Protein AF-A0A424YLJ4-F1 (afdb_monomer_lite)

Sequence (166 aa):
MQMMIGDQFVESVTGKRVEIMYPATCGEVPSGGKADVDIAVQAAQAALPGRASIPSTFFTCGIETGRQVAAALTMKQLTPEPGGNDSMIICSDVDLVAVAIAACALRMYNCGRICTAPKQMIVLPDIHDAFVSRFTEKRLKKESVCLIQHAYKAEGKTGITEYMNE

Foldseek 3Di:
DFDAALNDGHAAPVNDWDWFDFLVDTDIYHDHDPVNVVRNVVSVCVVDDPPVPDQADEEEDAPVVLVVVVVVNPPHHYDYDHAAQAAAEAEPPDDLLVVLLVLLLQCCVVHNPDSHRHNHYHYDPVCVVVNVVNNPDPVSSVVSVVCVCVVCVVVVHRDPVVVVVD

Secondary structure (DSSP, 8-state):
--EEETTEEE--TT--EEEEEETTEEEEEE---HHHHHHHHHHHHHH-TTGGG-SEEEEEE-HHHHHHHHHHTTTSEEEEEE----EEEE-TTS-HHHHHHHHHHHHHGGGG--TTS--EEEE-TTTHHHHHHHHH-TTHHHHHHHHHHHHHHHTT--SGGGTS--

Structure (mmCIF, N/CA/C/O backbone):
data_AF-A0A424YLJ4-F1
#
_entry.id   AF-A0A424YLJ4-F1
#
loop_
_atom_site.group_PDB
_atom_site.id
_atom_site.type_symbol
_atom_site.label_atom_id
_atom_site.label_alt_id
_atom_site.label_comp_id
_atom_site.label_asym_id
_atom_site.label_entity_id
_atom_site.label_seq_id
_atom_site.pdbx_PDB_ins_code
_atom_site.Cartn_x
_atom_site.Cartn_y
_atom_site.Cartn_z
_atom_site.occupancy
_atom_site.B_iso_or_equiv
_atom_site.auth_seq_id
_atom_site.auth_comp_id
_atom_site.auth_asym_id
_atom_site.auth_atom_id
_atom_site.pdbx_PDB_model_num
ATOM 1 N N . MET A 1 1 ? 16.558 -6.931 4.272 1.00 83.25 1 MET A N 1
ATOM 2 C CA . MET A 1 1 ? 15.867 -7.492 3.085 1.00 83.25 1 MET A CA 1
ATOM 3 C C . MET A 1 1 ? 16.534 -6.932 1.834 1.00 83.25 1 MET A C 1
ATOM 5 O O . MET A 1 1 ? 17.141 -5.878 1.951 1.00 83.25 1 MET A O 1
ATOM 9 N N . GLN A 1 2 ? 16.449 -7.612 0.690 1.00 90.38 2 GLN A N 1
ATOM 10 C CA . GLN A 1 2 ? 16.943 -7.142 -0.615 1.00 90.38 2 GLN A CA 1
ATOM 11 C C . GLN A 1 2 ? 15.765 -6.936 -1.577 1.00 90.38 2 GLN A C 1
ATOM 13 O O . GLN A 1 2 ? 14.694 -7.506 -1.362 1.00 90.38 2 GLN A O 1
ATOM 18 N N . MET A 1 3 ? 15.939 -6.115 -2.614 1.00 92.88 3 MET A N 1
ATOM 19 C CA . MET A 1 3 ? 14.982 -6.044 -3.724 1.00 92.88 3 MET A CA 1
ATOM 20 C C . MET A 1 3 ? 15.179 -7.254 -4.630 1.00 92.88 3 MET A C 1
ATOM 22 O O . MET A 1 3 ? 16.275 -7.794 -4.682 1.00 92.88 3 MET A O 1
ATOM 26 N N . MET A 1 4 ? 14.150 -7.663 -5.366 1.00 93.19 4 MET A N 1
ATOM 27 C CA . MET A 1 4 ? 14.287 -8.689 -6.397 1.00 93.19 4 MET A CA 1
ATOM 28 C C . MET A 1 4 ? 14.148 -8.032 -7.768 1.00 93.19 4 MET A C 1
ATOM 30 O O . MET A 1 4 ? 13.107 -7.441 -8.059 1.00 93.19 4 MET A O 1
ATOM 34 N N . ILE A 1 5 ? 15.191 -8.104 -8.592 1.00 92.44 5 ILE A N 1
ATOM 35 C CA . ILE A 1 5 ? 15.210 -7.544 -9.944 1.00 92.44 5 ILE A CA 1
ATOM 36 C C . ILE A 1 5 ? 15.765 -8.597 -10.892 1.00 92.44 5 ILE A C 1
ATOM 38 O O . ILE A 1 5 ? 16.893 -9.041 -10.715 1.00 92.44 5 ILE A O 1
ATOM 42 N N . GLY A 1 6 ? 14.962 -8.975 -11.892 1.00 90.06 6 GLY A N 1
ATOM 43 C CA . GLY A 1 6 ? 15.369 -9.934 -12.919 1.00 90.06 6 GLY A CA 1
ATOM 44 C C . GLY A 1 6 ? 15.901 -11.229 -12.321 1.00 90.06 6 GLY A C 1
ATOM 45 O O . GLY A 1 6 ? 17.047 -11.536 -12.574 1.00 90.06 6 GLY A O 1
ATOM 46 N N . ASP A 1 7 ? 15.097 -11.898 -11.486 1.00 92.38 7 ASP A N 1
ATOM 47 C CA . ASP A 1 7 ? 15.418 -13.141 -10.755 1.00 92.38 7 ASP A CA 1
ATOM 48 C C . ASP A 1 7 ? 16.550 -13.093 -9.707 1.00 92.38 7 ASP A C 1
ATOM 50 O O . ASP A 1 7 ? 16.772 -14.082 -9.008 1.00 92.38 7 ASP A O 1
ATOM 54 N N . GLN A 1 8 ? 17.185 -11.938 -9.495 1.00 94.44 8 GLN A N 1
ATOM 55 C CA . GLN A 1 8 ? 18.264 -11.775 -8.519 1.00 94.44 8 GLN A CA 1
ATOM 56 C C . GLN A 1 8 ? 17.852 -10.907 -7.329 1.00 94.44 8 GLN A C 1
ATOM 58 O O . GLN A 1 8 ? 17.150 -9.904 -7.484 1.00 94.44 8 GLN A O 1
ATOM 63 N N . PHE A 1 9 ? 18.348 -11.247 -6.135 1.00 95.94 9 PHE A N 1
ATOM 64 C CA . PHE A 1 9 ? 18.260 -10.374 -4.964 1.00 95.94 9 PHE A CA 1
ATOM 65 C C . PHE A 1 9 ? 19.382 -9.330 -4.988 1.00 95.94 9 PHE A C 1
ATOM 67 O O . PHE A 1 9 ? 20.563 -9.673 -4.988 1.00 95.94 9 PHE A O 1
ATOM 74 N N . VAL A 1 10 ? 19.015 -8.049 -4.989 1.00 95.19 10 VAL A N 1
ATOM 75 C CA . VAL A 1 10 ? 19.928 -6.912 -5.152 1.00 95.19 10 VAL A CA 1
ATOM 76 C C . VAL A 1 10 ? 19.702 -5.830 -4.091 1.00 95.19 10 VAL A C 1
ATOM 78 O O . VAL A 1 10 ? 18.601 -5.645 -3.565 1.00 95.19 10 VAL A O 1
ATOM 81 N N . GLU A 1 11 ? 20.766 -5.097 -3.766 1.00 96.38 11 GLU A N 1
ATOM 82 C CA . GLU A 1 11 ? 20.674 -3.838 -3.014 1.00 96.38 11 GLU A CA 1
ATOM 83 C C . GLU A 1 11 ? 20.267 -2.676 -3.928 1.00 96.38 11 GLU A C 1
ATOM 85 O O . GLU A 1 11 ? 20.276 -2.809 -5.150 1.00 96.38 11 GLU A O 1
ATOM 90 N N . SER A 1 12 ? 19.929 -1.521 -3.340 1.00 95.62 12 SER A N 1
ATOM 91 C CA . SER A 1 12 ? 19.765 -0.302 -4.138 1.00 95.62 12 SER A CA 1
ATOM 92 C C . SER A 1 12 ? 21.103 0.110 -4.733 1.00 95.62 12 SER A C 1
ATOM 94 O O . SER A 1 12 ? 22.109 0.149 -4.024 1.00 95.62 12 SER A O 1
ATOM 96 N N . VAL A 1 13 ? 21.090 0.537 -5.993 1.00 96.25 13 VAL A N 1
ATOM 97 C CA . VAL A 1 13 ? 22.222 1.188 -6.668 1.00 96.25 13 VAL A CA 1
ATOM 98 C C . VAL A 1 13 ? 22.775 2.349 -5.839 1.00 96.25 13 VAL A C 1
ATOM 100 O O . VAL A 1 13 ? 23.977 2.590 -5.822 1.00 96.25 13 VAL A O 1
ATOM 103 N N . THR A 1 14 ? 21.913 3.071 -5.119 1.00 95.31 14 THR A N 1
ATOM 104 C CA . THR A 1 14 ? 22.337 4.197 -4.271 1.00 95.31 14 THR A CA 1
ATOM 105 C C . THR A 1 14 ? 22.894 3.769 -2.911 1.00 95.31 14 THR A C 1
ATOM 107 O O . THR A 1 14 ? 23.367 4.618 -2.158 1.00 95.31 14 THR A O 1
ATOM 110 N N . GLY A 1 15 ? 22.761 2.490 -2.546 1.00 94.62 15 GLY A N 1
ATOM 111 C CA . GLY A 1 15 ? 23.044 1.957 -1.211 1.00 94.62 15 GLY A CA 1
ATOM 112 C C . GLY A 1 15 ? 22.090 2.447 -0.115 1.00 94.62 15 GLY A C 1
ATOM 113 O O . GLY A 1 15 ? 22.182 1.993 1.024 1.00 94.62 15 GLY A O 1
ATOM 114 N N . LYS A 1 16 ? 21.162 3.365 -0.425 1.00 94.44 16 LYS A N 1
ATOM 115 C CA . LYS A 1 16 ? 20.228 3.915 0.559 1.00 94.44 16 LYS A CA 1
ATOM 116 C C . LYS A 1 16 ? 19.238 2.852 1.008 1.00 94.44 16 LYS A C 1
ATOM 118 O O . LYS A 1 16 ? 18.742 2.057 0.209 1.00 94.44 16 LYS A O 1
ATOM 123 N N . ARG A 1 17 ? 18.877 2.919 2.284 1.00 93.38 17 ARG A N 1
ATOM 124 C CA . ARG A 1 17 ? 17.825 2.111 2.893 1.00 93.38 17 ARG A CA 1
ATOM 125 C C . ARG A 1 17 ? 16.772 2.996 3.541 1.00 93.38 17 ARG A C 1
ATOM 127 O O . ARG A 1 17 ? 17.041 4.150 3.867 1.00 93.38 17 ARG A O 1
ATOM 134 N N . VAL A 1 18 ? 15.563 2.463 3.657 1.00 89.25 18 VAL A N 1
ATOM 135 C CA . VAL A 1 18 ? 14.436 3.109 4.329 1.00 89.25 18 VAL A CA 1
ATOM 136 C C . VAL A 1 18 ? 14.049 2.254 5.518 1.00 89.25 18 VAL A C 1
ATOM 138 O O . VAL A 1 18 ? 13.901 1.033 5.393 1.00 89.25 18 VAL A O 1
ATOM 141 N N . GLU A 1 19 ? 13.878 2.913 6.657 1.00 86.62 19 GLU A N 1
ATOM 142 C CA . GLU A 1 19 ? 13.318 2.285 7.839 1.00 86.62 19 GLU A CA 1
ATOM 143 C 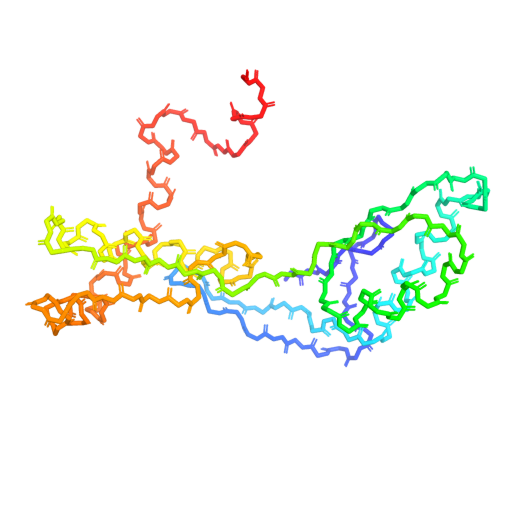C . GLU A 1 19 ? 11.858 1.918 7.578 1.00 86.62 19 GLU A C 1
ATOM 145 O O . GLU A 1 19 ? 11.049 2.708 7.085 1.00 86.62 19 GLU A O 1
ATOM 150 N N . ILE A 1 20 ? 11.526 0.686 7.920 1.00 80.50 20 ILE A N 1
ATOM 151 C CA . ILE A 1 20 ? 10.177 0.176 7.908 1.00 80.50 20 ILE A CA 1
ATOM 152 C C . ILE A 1 20 ? 9.757 -0.064 9.346 1.00 80.50 20 ILE A C 1
ATOM 154 O O . ILE A 1 20 ? 10.326 -0.894 10.056 1.00 80.50 20 ILE A O 1
ATOM 158 N N . MET A 1 21 ? 8.696 0.633 9.730 1.00 71.19 21 MET A N 1
ATOM 159 C CA . MET A 1 21 ? 8.013 0.421 10.990 1.00 71.19 21 MET A CA 1
ATOM 160 C C . MET A 1 21 ? 6.716 -0.338 10.726 1.00 71.19 21 MET A C 1
ATOM 162 O O . MET A 1 21 ? 5.778 0.192 10.129 1.00 71.19 21 MET A O 1
ATOM 166 N N . TYR A 1 22 ? 6.661 -1.582 11.189 1.00 67.50 22 TYR A N 1
ATOM 167 C CA . TYR A 1 22 ? 5.424 -2.334 11.335 1.00 67.50 22 TYR A CA 1
ATOM 168 C C . TYR A 1 22 ? 5.228 -2.623 12.820 1.00 67.50 22 TYR A C 1
ATOM 170 O O . TYR A 1 22 ? 6.204 -2.962 13.490 1.00 67.50 22 TYR A O 1
ATOM 178 N N . PRO A 1 23 ? 4.006 -2.532 13.369 1.00 62.38 23 PRO A N 1
ATOM 179 C CA . PRO A 1 23 ? 3.826 -2.680 14.811 1.00 62.38 23 PRO A CA 1
ATOM 180 C C . PRO A 1 23 ? 4.312 -4.035 15.377 1.00 62.38 23 PRO A C 1
ATOM 182 O O . PRO A 1 23 ? 4.576 -4.128 16.573 1.00 62.38 23 PRO A O 1
ATOM 185 N N . ALA A 1 24 ? 4.484 -5.063 14.531 1.00 62.03 24 ALA A N 1
ATOM 186 C CA . ALA A 1 24 ? 5.061 -6.361 14.903 1.00 62.03 24 ALA A CA 1
ATOM 187 C C . ALA A 1 24 ? 6.583 -6.463 14.727 1.00 62.03 24 ALA A C 1
ATOM 189 O O . ALA A 1 24 ? 7.235 -7.242 15.418 1.00 62.03 24 ALA A O 1
ATOM 190 N N . THR A 1 25 ? 7.137 -5.751 13.747 1.00 63.81 25 THR A N 1
ATOM 191 C CA . THR A 1 25 ? 8.513 -5.928 13.272 1.00 63.81 25 THR A CA 1
ATOM 192 C C . THR A 1 25 ? 9.029 -4.616 12.702 1.00 63.81 25 THR A C 1
ATOM 194 O O . THR A 1 25 ? 8.446 -4.073 11.767 1.00 63.81 25 THR A O 1
ATOM 197 N N . CYS A 1 26 ? 10.157 -4.135 13.208 1.00 76.25 26 CYS A N 1
ATOM 198 C CA . CYS A 1 26 ? 10.877 -3.019 12.602 1.00 76.25 26 CYS A CA 1
ATOM 199 C C . CYS A 1 26 ? 12.090 -3.546 11.832 1.00 76.25 26 CYS A C 1
ATOM 201 O O . CYS A 1 26 ? 12.646 -4.592 12.176 1.00 76.25 26 CYS A O 1
ATOM 203 N N . GLY A 1 27 ? 12.509 -2.831 10.795 1.00 84.94 27 GLY A N 1
ATOM 204 C CA . GLY A 1 27 ? 13.709 -3.179 10.047 1.00 84.94 27 GLY A CA 1
ATOM 205 C C . GLY A 1 27 ? 14.008 -2.187 8.939 1.00 84.94 27 GLY A C 1
ATOM 206 O O . GLY A 1 27 ? 13.394 -1.132 8.850 1.00 84.94 27 GLY A O 1
ATOM 207 N N . GLU A 1 28 ? 14.939 -2.549 8.067 1.00 89.31 28 GLU A N 1
ATOM 208 C CA . GLU A 1 28 ? 15.313 -1.728 6.922 1.00 89.31 28 GLU A CA 1
ATOM 209 C C . GLU A 1 28 ? 15.180 -2.505 5.616 1.00 89.31 28 GLU A C 1
ATOM 211 O O . GLU A 1 28 ? 15.485 -3.706 5.527 1.00 89.31 28 GLU A O 1
ATOM 216 N N . VAL A 1 29 ? 14.765 -1.787 4.576 1.00 90.12 29 VAL A N 1
ATOM 217 C CA . VAL A 1 29 ? 14.744 -2.289 3.200 1.00 90.12 29 VAL A CA 1
ATOM 218 C C . VAL A 1 29 ? 15.503 -1.343 2.273 1.00 90.12 29 VAL A C 1
ATOM 220 O O . VAL A 1 29 ? 15.621 -0.157 2.587 1.00 90.12 29 VAL A O 1
ATOM 223 N N . PRO A 1 30 ? 15.986 -1.811 1.113 1.00 93.44 30 PRO A N 1
ATOM 224 C CA . PRO A 1 30 ? 16.629 -0.944 0.141 1.00 93.44 30 PRO A CA 1
ATOM 225 C C . PRO A 1 30 ? 15.647 0.096 -0.406 1.00 93.44 30 PRO A C 1
ATOM 227 O O . PRO A 1 30 ? 14.474 -0.192 -0.658 1.00 93.44 30 PRO A O 1
ATOM 230 N N . SER A 1 31 ? 16.144 1.316 -0.587 1.00 93.12 31 SER A N 1
ATOM 231 C CA . SER A 1 31 ? 15.403 2.428 -1.173 1.00 93.12 31 SER A CA 1
ATOM 232 C C . SER A 1 31 ? 15.539 2.385 -2.693 1.00 93.12 31 SER A C 1
ATOM 234 O O . SER A 1 31 ? 16.461 2.974 -3.253 1.00 93.12 31 SER A O 1
ATOM 236 N N . GLY A 1 32 ? 14.645 1.651 -3.358 1.00 90.19 32 GLY A N 1
ATOM 237 C CA . GLY A 1 32 ? 14.622 1.569 -4.819 1.00 90.19 32 GLY A CA 1
ATOM 238 C C . GLY A 1 32 ? 14.398 2.944 -5.454 1.00 90.19 32 GLY A C 1
ATOM 239 O O . GLY A 1 32 ? 13.339 3.550 -5.280 1.00 90.19 32 GLY A O 1
ATOM 240 N N . GLY A 1 33 ? 15.402 3.440 -6.173 1.00 88.94 33 GLY A N 1
ATOM 241 C CA . GLY A 1 33 ? 15.369 4.713 -6.886 1.00 88.94 33 GLY A CA 1
ATOM 242 C C . GLY A 1 33 ? 15.240 4.541 -8.399 1.00 88.94 33 GLY A C 1
ATOM 243 O O . GLY A 1 33 ? 15.071 3.441 -8.918 1.00 88.94 33 GLY A O 1
ATOM 244 N N . LYS A 1 34 ? 15.365 5.648 -9.138 1.00 87.50 34 LYS A N 1
ATOM 245 C CA . LYS A 1 34 ? 15.268 5.637 -10.606 1.00 87.50 34 LYS A CA 1
ATOM 246 C C . LYS A 1 34 ? 16.250 4.658 -11.269 1.00 87.50 34 LYS A C 1
ATOM 248 O O . LYS A 1 34 ? 15.852 3.945 -12.179 1.00 87.50 34 LYS A O 1
ATOM 253 N N . ALA A 1 35 ? 17.498 4.604 -10.805 1.00 91.31 35 ALA A N 1
ATOM 254 C CA . ALA A 1 35 ? 18.502 3.702 -11.372 1.00 91.31 35 ALA A CA 1
ATOM 255 C C . ALA A 1 35 ? 18.123 2.222 -11.186 1.00 91.31 35 ALA A C 1
ATOM 257 O O . ALA A 1 35 ? 18.289 1.427 -12.105 1.00 91.31 35 ALA A O 1
ATOM 258 N N . ASP A 1 36 ? 17.550 1.870 -10.032 1.00 92.94 36 ASP A N 1
ATOM 259 C CA . ASP A 1 36 ? 17.036 0.523 -9.767 1.00 92.94 36 ASP A CA 1
ATOM 260 C C . ASP A 1 36 ? 15.874 0.178 -10.715 1.00 92.94 36 ASP A C 1
ATOM 262 O O . ASP A 1 36 ? 15.820 -0.917 -11.274 1.00 92.94 36 ASP A O 1
ATOM 266 N N . VAL A 1 37 ? 14.974 1.140 -10.961 1.00 86.25 37 VAL A N 1
ATOM 267 C CA . VAL A 1 37 ? 13.880 0.997 -11.939 1.00 86.25 37 VAL A CA 1
ATOM 268 C C . VAL A 1 37 ? 14.426 0.783 -13.350 1.00 86.25 37 VAL A C 1
ATOM 270 O O . VAL A 1 37 ? 13.939 -0.093 -14.059 1.00 86.25 37 VAL A O 1
ATOM 273 N N . ASP A 1 38 ? 15.446 1.539 -13.757 1.00 88.81 38 ASP A N 1
ATOM 274 C CA . ASP A 1 38 ? 16.042 1.415 -15.088 1.00 88.81 38 ASP A CA 1
ATOM 275 C C . ASP A 1 38 ? 16.673 0.014 -15.287 1.00 88.81 38 ASP A C 1
ATOM 277 O O . ASP A 1 38 ? 16.489 -0.594 -16.345 1.00 88.81 38 ASP A O 1
ATOM 281 N N . ILE A 1 39 ? 17.318 -0.558 -14.258 1.00 91.12 39 ILE A N 1
ATOM 282 C CA . ILE A 1 39 ? 17.822 -1.949 -14.275 1.00 91.12 39 ILE A CA 1
ATOM 283 C C . ILE A 1 39 ? 16.663 -2.950 -14.386 1.00 91.12 39 ILE A C 1
ATOM 285 O O . ILE A 1 39 ? 16.723 -3.882 -15.189 1.00 91.12 39 ILE A O 1
ATOM 289 N N . ALA A 1 40 ? 15.580 -2.750 -13.629 1.00 87.81 40 ALA A N 1
ATOM 290 C CA . ALA A 1 40 ? 14.408 -3.621 -13.701 1.00 87.81 40 ALA A CA 1
ATOM 291 C C . ALA A 1 40 ? 13.741 -3.605 -15.083 1.00 87.81 40 ALA A C 1
ATOM 293 O O . ALA A 1 40 ? 13.336 -4.653 -15.589 1.00 87.81 40 ALA A O 1
ATOM 294 N N . VAL A 1 41 ? 13.685 -2.438 -15.728 1.00 83.50 41 VAL A N 1
ATOM 295 C CA . VAL A 1 41 ? 13.194 -2.302 -17.104 1.00 83.50 41 VAL A CA 1
ATOM 296 C C . VAL A 1 41 ? 14.089 -3.067 -18.081 1.00 83.50 41 VAL A C 1
ATOM 298 O O . VAL A 1 41 ? 13.568 -3.781 -18.937 1.00 83.50 41 VAL A O 1
ATOM 301 N N . GLN A 1 42 ? 15.415 -2.966 -17.953 1.00 87.62 42 GLN A N 1
ATOM 302 C CA . GLN A 1 42 ? 16.350 -3.713 -18.804 1.00 87.62 42 GLN A CA 1
ATOM 303 C C . GLN A 1 42 ? 16.185 -5.229 -18.639 1.00 87.62 42 GLN A C 1
ATOM 305 O O . GLN A 1 42 ? 16.091 -5.945 -19.637 1.00 87.62 42 GLN A O 1
ATOM 310 N N . ALA A 1 43 ? 16.068 -5.714 -17.399 1.00 88.81 43 ALA A N 1
ATOM 311 C CA . ALA A 1 43 ? 15.829 -7.128 -17.118 1.00 88.81 43 ALA A CA 1
ATOM 312 C C . ALA A 1 43 ? 14.515 -7.624 -17.748 1.00 88.81 43 ALA A C 1
ATOM 314 O O . ALA A 1 43 ? 14.496 -8.654 -18.423 1.00 88.81 43 ALA A O 1
ATOM 315 N N . ALA A 1 44 ? 13.428 -6.857 -17.611 1.00 82.44 44 ALA A N 1
ATOM 316 C CA . ALA A 1 44 ? 12.143 -7.187 -18.227 1.00 82.44 44 ALA A CA 1
ATOM 317 C C . ALA A 1 44 ? 12.213 -7.206 -19.767 1.00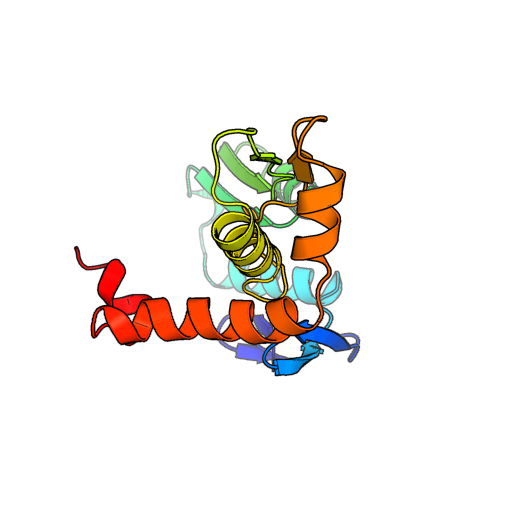 82.44 44 ALA A C 1
ATOM 319 O O . ALA A 1 44 ? 11.614 -8.067 -20.411 1.00 82.44 44 ALA A O 1
ATOM 320 N N . GLN A 1 45 ? 12.960 -6.278 -20.375 1.00 80.81 45 GLN A N 1
ATOM 321 C CA . GLN A 1 45 ? 13.161 -6.241 -21.826 1.00 80.81 45 GLN A CA 1
ATOM 322 C C . GLN A 1 45 ? 13.948 -7.449 -22.342 1.00 80.81 45 GLN A C 1
ATOM 324 O O . GLN A 1 45 ? 13.615 -7.956 -23.415 1.00 80.81 45 GLN A O 1
ATOM 329 N N . ALA A 1 46 ? 14.968 -7.893 -21.603 1.00 86.50 46 ALA A N 1
ATOM 330 C CA . ALA A 1 46 ? 15.768 -9.065 -21.947 1.00 86.50 46 ALA A CA 1
ATOM 331 C C . ALA A 1 46 ? 14.963 -10.370 -21.823 1.00 86.50 46 ALA A C 1
ATOM 333 O O . ALA A 1 46 ? 15.096 -11.250 -22.669 1.00 86.50 46 ALA A O 1
ATOM 334 N N . ALA A 1 47 ? 14.082 -10.464 -20.821 1.00 84.75 47 ALA A N 1
ATOM 335 C CA . ALA A 1 47 ? 13.217 -11.624 -20.603 1.00 84.75 47 ALA A CA 1
ATOM 336 C C . ALA A 1 47 ? 12.099 -11.781 -21.656 1.00 84.75 47 ALA A C 1
ATOM 338 O O . ALA A 1 47 ? 11.536 -12.865 -21.795 1.00 84.75 47 ALA A O 1
ATOM 339 N N . LEU A 1 48 ? 11.768 -10.719 -22.404 1.00 77.81 48 LEU A N 1
ATOM 340 C CA . LEU A 1 48 ? 10.678 -10.698 -23.389 1.00 77.81 48 LEU A CA 1
ATOM 341 C C . LEU A 1 48 ? 11.177 -10.340 -24.807 1.00 77.81 48 LEU A C 1
ATOM 343 O O . LEU A 1 48 ? 10.818 -9.280 -25.351 1.00 77.81 48 LEU A O 1
ATOM 347 N N . PRO A 1 49 ? 11.987 -11.206 -25.453 1.00 73.81 49 PRO A N 1
ATOM 348 C CA . PRO A 1 49 ? 12.354 -11.029 -26.853 1.00 73.81 49 PRO A CA 1
ATOM 349 C C . PRO A 1 49 ? 11.087 -11.119 -27.717 1.00 73.81 49 PRO A C 1
ATOM 351 O O . PRO A 1 4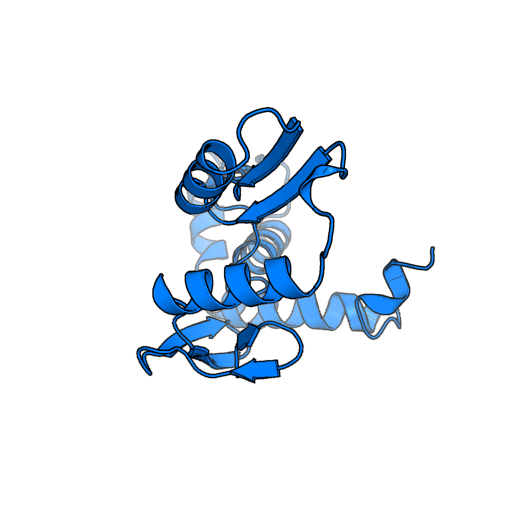9 ? 10.325 -12.074 -27.635 1.00 73.81 49 PRO A O 1
ATOM 354 N N . GLY A 1 50 ? 10.817 -10.088 -28.522 1.00 72.62 50 GLY A N 1
ATOM 355 C CA . GLY A 1 50 ? 9.572 -9.998 -29.294 1.00 72.62 50 GLY A CA 1
ATOM 356 C C . GLY A 1 50 ? 8.436 -9.240 -28.603 1.00 72.62 50 GLY A C 1
ATOM 357 O O . GLY A 1 50 ? 7.324 -9.239 -29.110 1.00 72.62 50 GLY A O 1
ATOM 358 N N . ARG A 1 51 ? 8.695 -8.486 -27.524 1.00 75.00 51 ARG A N 1
ATOM 359 C CA . ARG A 1 51 ? 7.701 -7.592 -26.886 1.00 75.00 51 ARG A CA 1
ATOM 360 C C . ARG A 1 51 ? 6.889 -6.716 -27.854 1.00 75.00 51 ARG A C 1
ATOM 362 O O . ARG A 1 51 ? 5.783 -6.303 -27.520 1.00 75.00 51 ARG A O 1
ATOM 369 N N . ALA A 1 52 ? 7.417 -6.431 -29.048 1.00 74.31 52 ALA A N 1
ATOM 370 C CA . ALA A 1 52 ? 6.735 -5.708 -30.118 1.00 74.31 52 ALA A CA 1
ATOM 371 C C . ALA A 1 52 ? 5.477 -6.424 -30.647 1.00 74.31 52 ALA A C 1
ATOM 373 O O . ALA A 1 52 ? 4.514 -5.735 -30.971 1.00 74.31 52 ALA A O 1
ATOM 374 N N . SER A 1 53 ? 5.426 -7.759 -30.653 1.00 78.25 53 SER A N 1
ATOM 375 C CA . SER A 1 53 ? 4.261 -8.534 -31.109 1.00 78.25 53 SER A CA 1
ATOM 376 C C . SER A 1 53 ? 3.198 -8.761 -30.026 1.00 78.25 53 SER A C 1
ATOM 378 O O . SER A 1 53 ? 2.094 -9.191 -30.346 1.00 78.25 53 SER A O 1
ATOM 380 N N . ILE A 1 54 ? 3.486 -8.437 -28.758 1.00 77.31 54 ILE A N 1
ATOM 381 C CA . ILE A 1 54 ? 2.518 -8.563 -27.655 1.00 77.31 54 ILE A CA 1
ATOM 382 C C . ILE A 1 54 ? 1.387 -7.526 -27.821 1.00 77.31 54 ILE A C 1
ATOM 384 O O . ILE A 1 54 ? 1.683 -6.330 -27.903 1.00 77.31 54 ILE A O 1
ATOM 388 N N . PRO A 1 55 ? 0.106 -7.930 -27.845 1.00 77.69 55 PRO A N 1
ATOM 389 C CA . PRO A 1 55 ? -1.001 -7.019 -28.147 1.00 77.69 55 PRO A CA 1
ATOM 390 C C . PRO A 1 55 ? -1.304 -6.018 -27.019 1.00 77.69 55 PRO A C 1
ATOM 392 O O . PRO A 1 55 ? -1.701 -4.887 -27.295 1.00 77.69 55 PRO A O 1
ATOM 395 N N . SER A 1 56 ? -1.076 -6.398 -25.759 1.00 78.19 56 SER A N 1
ATOM 396 C CA . SER A 1 56 ? -1.380 -5.578 -24.581 1.00 78.19 56 SER A CA 1
ATOM 397 C C . SER A 1 56 ? -0.364 -5.783 -23.464 1.00 78.19 56 SER A C 1
ATOM 399 O O . SER A 1 56 ? 0.132 -6.894 -23.275 1.00 78.19 56 SER A O 1
ATOM 401 N N . THR A 1 57 ? -0.128 -4.744 -22.669 1.00 75.06 57 THR A N 1
ATOM 402 C CA . THR A 1 57 ? 0.763 -4.802 -21.505 1.00 75.06 57 THR A CA 1
ATOM 403 C C . THR A 1 57 ? 0.009 -4.372 -20.249 1.00 75.06 57 THR A C 1
ATOM 405 O O . THR A 1 57 ? -0.718 -3.380 -20.263 1.00 75.06 57 THR A O 1
ATOM 408 N N . PHE A 1 58 ? 0.215 -5.096 -19.150 1.00 80.00 58 PHE A N 1
ATOM 409 C CA . PHE A 1 58 ? -0.262 -4.732 -17.815 1.00 80.00 58 PHE A CA 1
ATOM 410 C C . PHE A 1 58 ? 0.936 -4.342 -16.958 1.00 80.00 58 PHE A C 1
ATOM 412 O O . PHE A 1 58 ? 1.980 -4.993 -17.023 1.00 80.00 58 PHE A O 1
ATOM 419 N N . PHE A 1 59 ? 0.810 -3.268 -16.182 1.00 77.12 59 PHE A N 1
ATOM 420 C CA . PHE A 1 59 ? 1.911 -2.795 -15.348 1.00 77.12 59 PHE A CA 1
ATOM 421 C C . PHE A 1 59 ? 1.401 -2.199 -14.036 1.00 77.12 59 PHE A C 1
ATOM 423 O O . PHE A 1 59 ? 0.544 -1.317 -14.034 1.00 77.12 59 PHE A O 1
ATOM 430 N N . THR A 1 60 ? 1.962 -2.659 -12.918 1.00 84.19 60 THR A N 1
ATOM 431 C CA . THR A 1 60 ? 1.643 -2.169 -11.572 1.00 84.19 60 THR A CA 1
ATOM 432 C C . THR A 1 60 ? 2.800 -1.327 -11.058 1.00 84.19 60 THR A C 1
ATOM 434 O O . THR A 1 60 ? 3.915 -1.822 -10.887 1.00 84.19 60 THR A O 1
ATOM 437 N N . CYS A 1 61 ? 2.556 -0.040 -10.828 1.00 80.44 61 CYS A N 1
ATOM 438 C CA . CYS A 1 61 ? 3.588 0.908 -10.415 1.00 80.44 61 CYS A CA 1
ATOM 439 C C . CYS A 1 61 ? 2.976 2.190 -9.834 1.00 80.44 61 CYS A C 1
ATOM 441 O O . CYS A 1 61 ? 1.762 2.334 -9.738 1.00 80.44 61 CYS A O 1
ATOM 443 N N . GLY A 1 62 ? 3.819 3.150 -9.447 1.00 82.81 62 GLY A N 1
ATOM 444 C CA . GLY A 1 62 ? 3.356 4.506 -9.153 1.00 82.81 62 GLY A CA 1
ATOM 445 C C . GLY A 1 62 ? 2.948 5.263 -10.424 1.00 82.81 62 GLY A C 1
ATOM 446 O O . GLY A 1 62 ? 3.480 5.005 -11.502 1.00 82.81 62 GLY A O 1
ATOM 447 N N . ILE A 1 63 ? 2.055 6.248 -10.279 1.00 83.06 63 ILE A N 1
ATOM 448 C CA . ILE A 1 63 ? 1.488 7.042 -11.388 1.00 83.06 63 ILE A CA 1
ATOM 449 C C . ILE A 1 63 ? 2.570 7.572 -12.339 1.00 83.06 63 ILE A C 1
ATOM 451 O O . ILE A 1 63 ? 2.463 7.401 -13.552 1.00 83.06 63 ILE A O 1
ATOM 455 N N . GLU A 1 64 ? 3.629 8.186 -11.805 1.00 80.81 64 GLU A N 1
ATOM 456 C CA . GLU A 1 64 ? 4.662 8.806 -12.642 1.00 80.81 64 GLU A CA 1
ATOM 457 C C . GLU A 1 64 ? 5.466 7.770 -13.441 1.00 80.81 64 GLU A C 1
ATOM 459 O O . GLU A 1 64 ? 5.701 7.958 -14.634 1.00 80.81 64 GLU A O 1
ATOM 464 N N . THR A 1 65 ? 5.821 6.635 -12.830 1.00 77.94 65 THR A N 1
ATOM 465 C CA . THR A 1 65 ? 6.469 5.529 -13.549 1.00 77.94 65 THR A CA 1
ATOM 466 C C . THR A 1 65 ? 5.542 4.965 -14.625 1.00 77.94 65 THR A C 1
ATOM 468 O O . THR A 1 65 ? 5.980 4.723 -15.747 1.00 77.94 65 THR A O 1
ATOM 471 N N . GLY A 1 66 ? 4.251 4.808 -14.322 1.00 78.56 66 GLY A N 1
ATOM 472 C CA . GLY A 1 66 ? 3.250 4.332 -15.279 1.00 78.56 66 GLY A CA 1
ATOM 473 C C . GLY A 1 66 ? 3.123 5.254 -16.486 1.00 78.56 66 GLY A C 1
ATOM 474 O O . GLY A 1 66 ? 3.112 4.784 -17.620 1.00 78.56 66 GLY A O 1
ATOM 475 N N . ARG A 1 67 ? 3.126 6.572 -16.259 1.00 78.50 67 ARG A N 1
ATOM 476 C CA . ARG A 1 67 ? 3.092 7.590 -17.319 1.00 78.50 67 ARG A CA 1
ATOM 477 C C . ARG A 1 67 ? 4.324 7.526 -18.225 1.00 78.50 67 ARG A C 1
ATOM 479 O O . ARG A 1 67 ? 4.193 7.622 -19.443 1.00 78.50 67 ARG A O 1
ATOM 486 N N . GLN A 1 68 ? 5.509 7.336 -17.645 1.00 74.94 68 GLN A N 1
ATOM 487 C CA . GLN A 1 68 ? 6.759 7.187 -18.400 1.00 74.94 68 GLN A CA 1
ATOM 488 C C . GLN A 1 68 ? 6.752 5.918 -19.260 1.00 74.94 68 GLN A C 1
ATOM 490 O O . GLN A 1 68 ? 7.119 5.965 -20.434 1.00 74.94 68 GLN A O 1
ATOM 495 N N . VAL A 1 69 ? 6.271 4.802 -18.706 1.00 74.00 69 VAL A N 1
ATOM 496 C CA . VAL A 1 69 ? 6.125 3.537 -19.440 1.00 74.00 69 VAL A CA 1
ATOM 497 C C . VAL A 1 69 ? 5.098 3.673 -20.567 1.00 74.00 69 VAL A C 1
ATOM 499 O O . VAL A 1 69 ? 5.373 3.259 -21.691 1.00 74.00 69 VAL A O 1
ATOM 502 N N . ALA A 1 70 ? 3.953 4.312 -20.311 1.00 75.62 70 ALA A N 1
ATOM 503 C CA . ALA A 1 70 ? 2.920 4.553 -21.318 1.00 75.62 70 ALA A CA 1
ATOM 504 C C . ALA A 1 70 ? 3.446 5.342 -22.523 1.00 75.62 70 ALA A C 1
ATOM 506 O O . ALA A 1 70 ? 3.200 4.961 -23.666 1.00 75.62 70 ALA A O 1
ATOM 507 N N . ALA A 1 71 ? 4.217 6.406 -22.275 1.00 76.50 71 ALA A N 1
ATOM 508 C CA . ALA A 1 71 ? 4.805 7.221 -23.336 1.00 76.50 71 ALA A CA 1
ATOM 509 C C . ALA A 1 71 ? 5.792 6.427 -24.216 1.00 76.50 71 ALA A C 1
ATOM 511 O O . ALA A 1 71 ? 5.859 6.648 -25.425 1.00 76.50 71 ALA A O 1
ATOM 512 N N . ALA A 1 72 ? 6.528 5.481 -23.624 1.00 72.44 72 ALA A N 1
ATOM 513 C CA . ALA A 1 72 ? 7.517 4.662 -24.324 1.00 72.44 72 ALA A CA 1
ATOM 514 C C . ALA A 1 72 ? 6.913 3.507 -25.150 1.00 72.44 72 ALA A C 1
ATOM 516 O O . ALA A 1 72 ? 7.582 2.977 -26.035 1.00 72.44 72 ALA A O 1
ATOM 517 N N . LEU A 1 73 ? 5.670 3.097 -24.873 1.00 70.25 73 LEU A N 1
ATOM 518 C CA . LEU A 1 73 ? 5.007 1.939 -25.497 1.00 70.25 73 LEU A CA 1
ATOM 519 C C . LEU A 1 73 ? 4.074 2.309 -26.663 1.00 70.25 73 LEU A C 1
ATOM 521 O O . LEU A 1 73 ? 3.161 1.545 -26.978 1.00 70.25 73 LEU A O 1
ATOM 525 N N . THR A 1 74 ? 4.300 3.469 -27.284 1.00 59.66 74 THR A N 1
ATOM 526 C CA . THR A 1 74 ? 3.506 4.083 -28.363 1.00 59.66 74 THR A CA 1
ATOM 527 C C . THR A 1 74 ? 2.780 3.036 -29.231 1.00 59.66 74 THR A C 1
ATOM 529 O O . THR A 1 74 ? 3.432 2.222 -29.879 1.00 59.66 74 THR A O 1
ATOM 532 N N . MET A 1 75 ? 1.436 3.066 -29.240 1.00 56.00 75 MET A N 1
ATOM 533 C CA . MET A 1 75 ? 0.500 2.175 -29.971 1.00 56.00 75 MET A CA 1
ATOM 534 C C . MET A 1 75 ? 0.076 0.843 -29.311 1.00 56.00 75 MET A C 1
ATOM 536 O O . MET A 1 75 ? -0.752 0.144 -29.895 1.00 56.00 75 MET A O 1
ATOM 540 N N . LYS A 1 76 ? 0.552 0.475 -28.112 1.00 68.62 76 LYS A N 1
ATOM 541 C CA . LYS A 1 76 ? 0.036 -0.709 -27.383 1.00 68.62 76 LYS A CA 1
ATOM 542 C C . LYS A 1 76 ? -1.020 -0.334 -26.348 1.00 68.62 76 LYS A C 1
ATOM 544 O O . LYS A 1 76 ? -0.890 0.677 -25.661 1.00 68.62 76 LYS A O 1
ATOM 549 N N . GLN A 1 77 ? -2.033 -1.187 -26.195 1.00 71.88 77 GLN A N 1
ATOM 550 C CA . GLN A 1 77 ? -2.987 -1.079 -25.094 1.00 71.88 77 GLN A CA 1
ATOM 551 C C . GLN A 1 77 ? -2.248 -1.285 -23.764 1.00 71.88 77 GLN A C 1
ATOM 553 O O . GLN A 1 77 ? -1.583 -2.307 -23.568 1.00 71.88 77 GLN A O 1
ATOM 558 N N . LEU A 1 78 ? -2.360 -0.304 -22.869 1.00 74.38 78 LEU A N 1
ATOM 559 C CA . LEU A 1 78 ? -1.777 -0.330 -21.532 1.00 74.38 78 LEU A CA 1
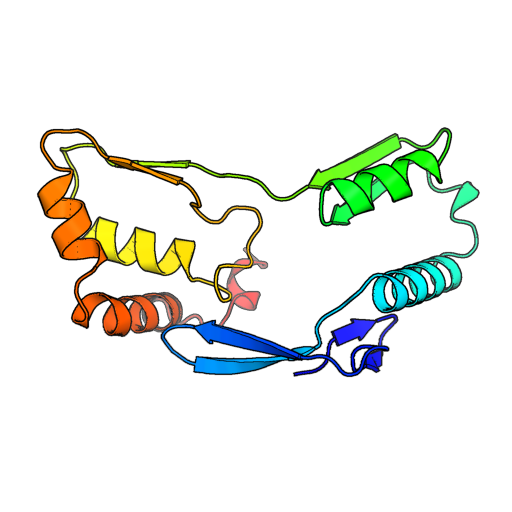ATOM 560 C C . LEU A 1 78 ? -2.889 -0.235 -20.492 1.00 74.38 78 LEU A C 1
ATOM 562 O O . LEU A 1 78 ? -3.683 0.705 -20.526 1.00 74.38 78 LEU A O 1
ATOM 566 N N . THR A 1 79 ? -2.870 -1.155 -19.533 1.00 81.69 79 THR A N 1
ATOM 567 C CA . THR A 1 79 ? -3.705 -1.089 -18.329 1.00 81.69 79 THR A CA 1
ATOM 568 C C . THR A 1 79 ? -2.786 -0.867 -17.127 1.00 81.69 79 THR A C 1
ATOM 570 O O . THR A 1 79 ? -2.150 -1.820 -16.661 1.00 81.69 79 THR A O 1
ATOM 573 N N . PRO A 1 80 ? -2.610 0.388 -16.678 1.00 80.25 80 PRO A N 1
ATOM 574 C CA . PRO A 1 80 ? -1.833 0.672 -15.487 1.00 80.25 80 PRO A CA 1
ATOM 575 C C . PRO A 1 80 ? -2.681 0.429 -14.235 1.00 80.25 80 PRO A C 1
ATOM 577 O O . PRO A 1 80 ? -3.840 0.829 -14.188 1.00 80.25 80 PRO A O 1
ATOM 580 N N . GLU A 1 81 ? -2.061 -0.126 -13.197 1.00 85.50 81 GLU A N 1
ATOM 581 C CA . GLU A 1 81 ? -2.626 -0.197 -11.843 1.00 85.50 81 GLU A CA 1
ATOM 582 C C . GLU A 1 81 ? -1.858 0.770 -10.928 1.00 85.50 81 GLU A C 1
ATOM 584 O O . GLU A 1 81 ? -0.968 0.347 -10.174 1.00 85.50 81 GLU A O 1
ATOM 589 N N . PRO A 1 82 ? -2.107 2.092 -11.042 1.00 81.88 82 PRO A N 1
ATOM 590 C CA . PRO A 1 82 ? -1.529 3.069 -10.143 1.00 81.88 82 PRO A CA 1
ATOM 591 C C . PRO A 1 82 ? -2.219 2.929 -8.789 1.00 81.88 82 PRO A C 1
ATOM 593 O O . PRO A 1 82 ? -3.442 2.963 -8.718 1.00 81.88 82 PRO A O 1
ATOM 596 N N . GLY A 1 83 ? -1.456 2.752 -7.711 1.00 84.19 83 GLY A N 1
ATOM 597 C CA . GLY A 1 83 ? -2.039 2.585 -6.374 1.00 84.19 83 GLY A CA 1
ATOM 598 C C . GLY A 1 83 ? -3.115 3.630 -6.022 1.00 84.19 83 GLY A C 1
ATOM 599 O O . GLY A 1 83 ? -3.104 4.745 -6.539 1.00 84.19 83 GLY A O 1
ATOM 600 N N . GLY A 1 84 ? -4.044 3.278 -5.131 1.00 86.56 84 GLY A N 1
ATOM 601 C CA . GLY A 1 84 ? -5.211 4.104 -4.816 1.00 86.56 84 GLY A CA 1
ATOM 602 C C . GLY A 1 84 ? -5.048 5.005 -3.592 1.00 86.56 84 GLY A C 1
ATOM 603 O O . GLY A 1 84 ? -4.073 4.916 -2.842 1.00 86.56 84 GLY A O 1
ATOM 604 N N . ASN A 1 85 ? -6.063 5.834 -3.343 1.00 89.62 85 ASN A N 1
ATOM 605 C CA . ASN A 1 85 ? -6.287 6.529 -2.071 1.00 89.62 85 ASN A CA 1
ATOM 606 C C . ASN A 1 85 ? -7.610 6.069 -1.444 1.00 89.62 85 ASN A C 1
ATOM 608 O O . ASN A 1 85 ? -8.544 6.847 -1.271 1.00 89.62 85 ASN A O 1
ATOM 612 N N . ASP A 1 86 ? -7.703 4.765 -1.195 1.00 92.25 86 ASP A N 1
ATOM 613 C CA . ASP A 1 86 ? -8.946 4.099 -0.824 1.00 92.25 86 ASP A CA 1
ATOM 614 C C . ASP A 1 86 ? -9.496 4.611 0.505 1.00 92.25 86 ASP A C 1
ATOM 616 O O . ASP A 1 86 ? -8.762 4.798 1.486 1.00 92.25 86 ASP A O 1
ATOM 620 N N . SER A 1 87 ? -10.807 4.836 0.508 1.00 94.25 87 SER A N 1
ATOM 621 C CA . SER A 1 87 ? -11.549 5.345 1.653 1.00 94.25 87 SER A CA 1
ATOM 622 C C . SER A 1 87 ? -12.240 4.213 2.407 1.00 94.25 87 SER A C 1
ATOM 624 O O . SER A 1 87 ? -12.810 3.308 1.804 1.00 94.25 87 SER A O 1
ATOM 626 N N . MET A 1 88 ? -12.237 4.301 3.733 1.00 94.69 88 MET A N 1
ATOM 627 C CA . MET A 1 88 ? -13.042 3.488 4.639 1.00 94.69 88 MET A CA 1
ATOM 628 C C . MET A 1 88 ? -14.051 4.402 5.328 1.00 94.69 88 MET A C 1
ATOM 630 O O . MET A 1 88 ? -13.655 5.326 6.034 1.00 94.69 88 MET A O 1
ATOM 634 N N . ILE A 1 89 ? -15.342 4.158 5.114 1.00 96.81 89 ILE A N 1
ATOM 635 C CA . ILE A 1 89 ? -16.424 4.915 5.752 1.00 96.81 89 ILE A CA 1
ATOM 636 C C . ILE A 1 89 ? -16.872 4.148 6.999 1.00 96.81 89 ILE A C 1
ATOM 638 O O . ILE A 1 89 ? -17.144 2.953 6.916 1.00 96.81 89 ILE A O 1
ATOM 642 N N . ILE A 1 90 ? -16.919 4.824 8.147 1.00 96.81 90 ILE A N 1
ATOM 643 C CA . ILE A 1 90 ? -17.250 4.238 9.448 1.00 96.81 90 ILE A CA 1
ATOM 644 C C . ILE A 1 90 ? -18.556 4.856 9.943 1.00 96.81 90 ILE A C 1
ATOM 646 O O . ILE A 1 90 ? -18.582 6.011 10.378 1.00 96.81 90 ILE A O 1
ATOM 650 N N . CYS A 1 91 ? -19.627 4.072 9.829 1.00 97.06 91 CYS A N 1
ATOM 651 C CA . CYS A 1 91 ? -20.975 4.411 10.274 1.00 97.06 91 CYS A CA 1
ATOM 652 C C . CYS A 1 91 ? -21.123 4.276 11.796 1.00 97.06 91 CYS A C 1
ATOM 654 O O . CYS A 1 91 ? -20.297 3.645 12.453 1.00 97.06 91 CYS A O 1
ATOM 656 N N . SER A 1 92 ? -22.170 4.874 12.362 1.00 96.06 92 SER A N 1
ATOM 657 C CA . SER A 1 92 ? -22.394 4.911 13.812 1.00 96.06 92 SER A CA 1
ATOM 658 C C . SER A 1 92 ? -22.955 3.621 14.414 1.00 96.06 92 SER A C 1
ATOM 660 O O . SER A 1 92 ? -22.949 3.458 15.631 1.00 96.06 92 SER A O 1
ATOM 662 N N . ASP A 1 93 ? -23.385 2.675 13.582 1.00 95.88 93 ASP A N 1
ATOM 663 C CA . ASP A 1 93 ? -23.988 1.393 13.956 1.00 95.88 93 ASP A CA 1
ATOM 664 C C . ASP A 1 93 ? -22.973 0.240 14.077 1.00 95.88 93 ASP A C 1
ATOM 666 O O . ASP A 1 93 ? -23.326 -0.933 13.960 1.00 95.88 93 ASP A O 1
ATOM 670 N N . VAL A 1 94 ? -21.703 0.560 14.337 1.00 93.12 94 VAL A N 1
ATOM 671 C CA . VAL A 1 94 ? -20.606 -0.417 14.373 1.00 93.12 94 VAL A CA 1
ATOM 672 C C . VAL A 1 94 ? -20.058 -0.655 15.779 1.00 93.12 94 VAL A C 1
ATOM 674 O O . VAL A 1 94 ? -20.069 0.222 16.644 1.00 93.12 94 VAL A O 1
ATOM 677 N N . ASP A 1 95 ? -19.466 -1.831 15.987 1.00 91.25 95 ASP A N 1
ATOM 678 C CA . ASP A 1 95 ? -18.580 -2.059 17.128 1.00 91.25 95 ASP A CA 1
ATOM 679 C C . ASP A 1 95 ? -17.277 -1.268 16.927 1.00 91.25 95 ASP A C 1
ATOM 681 O O . ASP A 1 95 ? -16.409 -1.636 16.130 1.00 91.25 95 ASP A O 1
ATOM 685 N N . LEU A 1 96 ? -17.135 -0.168 17.670 1.00 90.00 96 LEU A N 1
ATOM 686 C CA . LEU A 1 96 ? -15.974 0.719 17.580 1.00 90.00 96 LEU A CA 1
ATOM 687 C C . LEU A 1 96 ? -14.650 0.027 17.909 1.00 90.00 96 LEU A C 1
ATOM 689 O O . LEU A 1 96 ? -13.620 0.407 17.353 1.00 90.00 96 LEU A O 1
ATOM 693 N N . VAL A 1 97 ? -14.648 -0.966 18.800 1.00 84.94 97 VAL A N 1
ATOM 694 C CA . VAL A 1 97 ? -13.422 -1.690 19.154 1.00 84.94 97 VAL A CA 1
ATOM 695 C C . VAL A 1 97 ? -13.019 -2.587 17.992 1.00 84.94 97 VAL A C 1
ATOM 697 O O . VAL A 1 97 ? -11.879 -2.512 17.528 1.00 84.94 97 VAL A O 1
ATOM 700 N N . ALA A 1 98 ? -13.959 -3.381 17.477 1.00 84.94 98 ALA A N 1
ATOM 701 C CA . ALA A 1 98 ? -13.705 -4.269 16.346 1.00 84.94 98 ALA A CA 1
ATOM 702 C C . ALA A 1 98 ? -13.271 -3.488 15.093 1.00 84.94 98 ALA A C 1
ATOM 704 O O . ALA A 1 98 ? -12.282 -3.842 14.445 1.00 84.94 98 ALA A O 1
ATOM 705 N N . VAL A 1 99 ? -13.952 -2.380 14.784 1.00 90.62 99 VAL A N 1
ATOM 706 C CA . VAL A 1 99 ? -13.615 -1.543 13.626 1.00 90.62 99 VAL A CA 1
ATOM 707 C C . VAL A 1 99 ? -12.271 -0.839 13.806 1.00 90.62 99 VAL A C 1
ATOM 709 O O . VAL A 1 99 ? -11.485 -0.814 12.861 1.00 90.62 99 VAL A O 1
ATOM 712 N N . ALA A 1 100 ? -11.943 -0.317 14.993 1.00 88.94 100 ALA A N 1
ATOM 713 C CA . ALA A 1 100 ? -10.639 0.313 15.232 1.00 88.94 100 ALA A CA 1
ATOM 714 C C . ALA A 1 100 ? -9.475 -0.674 15.037 1.00 88.94 100 ALA A C 1
ATOM 716 O O . ALA A 1 100 ? -8.455 -0.328 14.431 1.00 88.94 100 ALA A O 1
ATOM 717 N N . ILE A 1 101 ? -9.643 -1.919 15.492 1.00 82.94 101 ILE A N 1
ATOM 718 C CA . ILE A 1 101 ? -8.687 -3.007 15.261 1.00 82.94 101 ILE A CA 1
ATOM 719 C C . ILE A 1 101 ? -8.523 -3.275 13.762 1.00 82.94 101 ILE A C 1
ATOM 721 O O . ILE A 1 101 ? -7.396 -3.273 13.259 1.00 82.94 101 ILE A O 1
ATOM 725 N N . ALA A 1 102 ? -9.632 -3.498 13.051 1.00 85.12 102 ALA A N 1
ATOM 726 C CA . ALA A 1 102 ? -9.622 -3.836 11.630 1.00 85.12 102 ALA A CA 1
ATOM 727 C C . ALA A 1 102 ? -9.025 -2.704 10.782 1.00 85.12 102 ALA A C 1
ATOM 729 O O . ALA A 1 102 ? -8.167 -2.948 9.934 1.00 85.12 102 ALA A O 1
ATOM 730 N N . ALA A 1 103 ? -9.407 -1.457 11.057 1.00 89.44 103 ALA A N 1
ATOM 731 C CA . ALA A 1 103 ? -8.876 -0.274 10.393 1.00 89.44 103 ALA A CA 1
ATOM 732 C C . ALA A 1 103 ? -7.355 -0.154 10.581 1.00 89.44 103 ALA A C 1
ATOM 734 O O . ALA A 1 103 ? -6.627 0.116 9.624 1.00 89.44 103 ALA A O 1
ATOM 735 N N . CYS A 1 104 ? -6.855 -0.402 11.798 1.00 84.50 104 CYS A N 1
ATOM 736 C CA . CYS A 1 104 ? -5.423 -0.384 12.091 1.00 84.50 104 CYS A CA 1
ATOM 737 C C . CYS A 1 104 ? -4.686 -1.501 11.339 1.00 84.50 104 CYS A C 1
ATOM 739 O O . CYS A 1 104 ? -3.688 -1.238 10.663 1.00 84.50 104 CYS A O 1
ATOM 741 N N . ALA A 1 105 ? -5.211 -2.727 11.410 1.00 80.12 105 ALA A N 1
ATOM 742 C CA . ALA A 1 105 ? -4.669 -3.895 10.730 1.00 80.12 105 ALA A CA 1
ATOM 743 C C . ALA A 1 105 ? -4.578 -3.673 9.211 1.00 80.12 105 ALA A C 1
ATOM 745 O O . ALA A 1 105 ? -3.497 -3.779 8.635 1.00 80.12 105 ALA A O 1
ATOM 746 N N . LEU A 1 106 ? -5.676 -3.272 8.568 1.00 85.50 106 LEU A N 1
ATOM 747 C CA . LEU A 1 106 ? -5.733 -3.039 7.123 1.00 85.50 106 LEU A CA 1
ATOM 748 C C . LEU A 1 106 ? -4.834 -1.883 6.679 1.00 85.50 106 LEU A C 1
ATOM 750 O O . LEU A 1 106 ? -4.166 -1.976 5.649 1.00 85.50 106 LEU A O 1
ATOM 754 N N . ARG A 1 107 ? -4.779 -0.789 7.452 1.00 86.44 107 ARG A N 1
ATOM 755 C CA . ARG A 1 107 ? -3.930 0.357 7.105 1.00 86.44 107 ARG A CA 1
ATOM 756 C C . ARG A 1 107 ? -2.447 0.022 7.216 1.00 86.44 107 ARG A C 1
ATOM 758 O O . ARG A 1 107 ? -1.670 0.546 6.415 1.00 86.44 107 ARG A O 1
ATOM 765 N N . MET A 1 108 ? -2.062 -0.778 8.208 1.00 81.25 108 MET A N 1
ATOM 766 C CA . MET A 1 108 ? -0.664 -1.065 8.539 1.00 81.25 108 MET A CA 1
ATOM 767 C C . MET A 1 108 ? -0.143 -2.360 7.927 1.00 81.25 108 MET A C 1
ATOM 769 O O . MET A 1 108 ? 1.074 -2.534 7.902 1.00 81.25 108 MET A O 1
ATOM 773 N N . TYR A 1 109 ? -0.999 -3.248 7.414 1.00 78.88 109 TYR A N 1
ATOM 774 C CA . TYR A 1 109 ? -0.570 -4.476 6.745 1.00 78.88 109 TYR A CA 1
ATOM 775 C C . TYR A 1 109 ? 0.468 -4.177 5.650 1.00 78.88 109 TYR A C 1
ATOM 777 O O . TYR A 1 109 ? 0.408 -3.143 4.980 1.00 78.88 109 TYR A O 1
ATOM 785 N N . ASN A 1 110 ? 1.482 -5.040 5.529 1.00 78.81 110 ASN A N 1
ATOM 786 C CA . ASN A 1 110 ? 2.676 -4.797 4.709 1.00 78.81 110 ASN A CA 1
ATOM 787 C C . ASN A 1 110 ? 3.298 -3.400 4.932 1.00 78.81 110 ASN A C 1
ATOM 789 O O . ASN A 1 110 ? 3.723 -2.719 3.997 1.00 78.81 110 ASN A O 1
ATOM 793 N N . CYS A 1 111 ? 3.299 -2.932 6.181 1.00 79.56 111 CYS A N 1
ATOM 794 C CA . CYS A 1 111 ? 3.800 -1.611 6.571 1.00 79.56 111 CYS A CA 1
ATOM 795 C C . CYS A 1 111 ? 3.092 -0.462 5.828 1.00 79.56 111 CYS A C 1
ATOM 797 O O . CYS A 1 111 ? 3.692 0.557 5.490 1.00 79.56 111 CYS A O 1
ATOM 799 N N . GLY A 1 112 ? 1.816 -0.670 5.498 1.00 82.88 112 GLY A N 1
ATOM 800 C CA . GLY A 1 112 ? 0.988 0.252 4.731 1.00 82.88 112 GLY A CA 1
ATOM 801 C C . GLY A 1 112 ? 1.319 0.352 3.242 1.00 82.88 112 GLY A C 1
ATOM 802 O O . GLY A 1 112 ? 0.775 1.241 2.581 1.00 82.88 112 GLY A O 1
ATOM 803 N N . ARG A 1 113 ? 2.169 -0.537 2.704 1.00 84.06 113 ARG A N 1
ATOM 804 C CA . ARG A 1 113 ? 2.569 -0.597 1.285 1.00 84.06 113 ARG A CA 1
ATOM 805 C C . ARG A 1 113 ? 1.637 -1.518 0.490 1.00 84.06 113 ARG A C 1
ATOM 807 O O . ARG A 1 113 ? 2.057 -2.548 -0.033 1.00 84.06 113 ARG A O 1
ATOM 814 N N . ILE A 1 114 ? 0.358 -1.154 0.430 1.00 87.56 114 ILE A N 1
ATOM 815 C CA . ILE A 1 114 ? -0.682 -1.874 -0.320 1.00 87.56 114 ILE A CA 1
ATOM 816 C C . ILE A 1 114 ? -1.474 -0.850 -1.124 1.00 87.56 114 ILE A C 1
ATOM 818 O O . ILE A 1 114 ? -1.895 0.172 -0.574 1.00 87.56 114 ILE A O 1
ATOM 822 N N . CYS A 1 115 ? -1.690 -1.122 -2.414 1.00 89.31 115 CYS A N 1
ATOM 823 C CA . CYS A 1 115 ? -2.441 -0.229 -3.297 1.00 89.31 115 CYS A CA 1
ATOM 824 C C . CYS A 1 115 ? -3.854 0.045 -2.775 1.00 89.31 115 CYS A C 1
ATOM 826 O O . CYS A 1 115 ? -4.261 1.195 -2.837 1.00 89.31 115 CYS A O 1
ATOM 828 N N . THR A 1 116 ? -4.512 -0.955 -2.186 1.00 90.06 116 THR A N 1
ATOM 829 C CA . THR A 1 116 ? -5.895 -0.935 -1.678 1.00 90.06 116 THR A CA 1
ATOM 830 C C . THR A 1 116 ? -6.024 -0.667 -0.173 1.00 90.06 116 THR A C 1
ATOM 832 O O . THR A 1 116 ? -7.111 -0.794 0.387 1.00 90.06 116 THR A O 1
ATOM 835 N N . ALA A 1 117 ? -4.938 -0.316 0.533 1.00 90.50 117 ALA A N 1
ATOM 836 C CA . ALA A 1 117 ? -5.040 -0.000 1.963 1.00 90.50 117 ALA A CA 1
ATOM 837 C C . ALA A 1 117 ? -5.998 1.189 2.200 1.00 90.50 117 ALA A C 1
ATOM 839 O O . ALA A 1 117 ? -5.932 2.154 1.432 1.00 90.50 117 ALA A O 1
ATOM 840 N N . PRO A 1 118 ? -6.804 1.191 3.281 1.00 91.12 118 PRO A N 1
ATOM 841 C CA . PRO A 1 118 ? -7.685 2.307 3.618 1.00 91.12 118 PRO A CA 1
ATOM 842 C C . PRO A 1 118 ? -6.849 3.494 4.101 1.00 91.12 118 PRO A C 1
ATOM 844 O O . PRO A 1 118 ? -6.476 3.579 5.269 1.00 91.12 118 PRO A O 1
ATOM 847 N N . LYS A 1 119 ? -6.483 4.384 3.179 1.00 92.25 119 LYS A N 1
ATOM 848 C CA . LYS A 1 119 ? -5.589 5.529 3.422 1.00 92.25 119 LYS A CA 1
ATOM 849 C C . LYS A 1 119 ? -6.348 6.727 3.981 1.00 92.25 119 LYS A C 1
ATOM 851 O O . LYS A 1 119 ? -5.747 7.548 4.672 1.00 92.25 119 LYS A O 1
ATOM 856 N N . GLN A 1 120 ? -7.653 6.783 3.730 1.00 94.38 120 GLN A N 1
ATOM 857 C CA . GLN A 1 120 ? -8.566 7.768 4.293 1.00 94.38 120 GLN A CA 1
ATOM 858 C C . GLN A 1 120 ? -9.663 7.063 5.086 1.00 94.38 120 GLN A C 1
ATOM 860 O O . GLN A 1 120 ? -10.320 6.163 4.576 1.00 94.38 120 GLN A O 1
ATOM 865 N N . MET A 1 121 ? -9.860 7.465 6.339 1.00 94.94 121 MET A N 1
ATOM 866 C CA . MET A 1 121 ? -10.956 6.980 7.179 1.00 94.94 121 MET A CA 1
ATOM 867 C C . MET A 1 121 ? -11.941 8.131 7.374 1.00 94.94 121 MET A C 1
ATOM 869 O O . MET A 1 121 ? -11.563 9.186 7.880 1.00 94.94 121 MET A O 1
ATOM 873 N N . ILE A 1 122 ? -13.178 7.942 6.926 1.00 96.88 122 ILE A N 1
ATOM 874 C CA . ILE A 1 122 ? -14.264 8.921 6.996 1.00 96.88 122 ILE A CA 1
ATOM 875 C C . ILE A 1 122 ? -15.219 8.439 8.083 1.00 96.88 122 ILE A C 1
ATOM 877 O O . ILE A 1 122 ? -15.907 7.439 7.903 1.00 96.88 122 ILE A O 1
ATOM 881 N N . VAL A 1 123 ? -15.232 9.125 9.220 1.00 97.50 123 VAL A N 1
ATOM 882 C CA . VAL A 1 123 ? -15.977 8.704 10.413 1.00 97.50 123 VAL A CA 1
ATOM 883 C C . VAL A 1 123 ? -17.163 9.629 10.626 1.00 97.50 123 VAL A C 1
ATOM 885 O O . VAL A 1 123 ? -17.011 10.849 10.520 1.00 97.50 123 VAL A O 1
ATOM 888 N N . LEU A 1 124 ? -18.336 9.062 10.914 1.00 97.69 124 LEU A N 1
ATOM 889 C CA . LEU A 1 124 ? -19.523 9.866 11.184 1.00 97.69 124 LEU A CA 1
ATOM 890 C C . LEU A 1 124 ? -19.345 10.729 12.455 1.00 97.69 124 LEU A C 1
ATOM 892 O O . LEU A 1 124 ? -18.658 10.312 13.394 1.00 97.69 124 LEU A O 1
ATOM 896 N N . PRO A 1 125 ? -19.928 11.945 12.495 1.00 97.50 125 PRO A N 1
ATOM 897 C CA . PRO A 1 125 ? -19.602 12.941 13.520 1.00 97.50 125 PRO A CA 1
ATOM 898 C C . PRO A 1 125 ? -19.899 12.508 14.959 1.00 97.50 125 PRO A C 1
ATOM 900 O O . PRO A 1 125 ? -19.190 12.900 15.879 1.00 97.50 125 PRO A O 1
ATOM 903 N N . ASP A 1 126 ? -20.938 11.703 15.156 1.00 97.06 126 ASP A N 1
ATOM 904 C CA . ASP A 1 126 ? -21.412 11.222 16.455 1.00 97.06 126 ASP A CA 1
ATOM 905 C C . ASP A 1 126 ? -20.466 10.211 17.119 1.00 97.06 126 ASP A C 1
ATOM 907 O O . ASP A 1 126 ? -20.440 10.109 18.345 1.00 97.06 126 ASP A O 1
ATOM 911 N N . ILE A 1 127 ? -19.651 9.506 16.329 1.00 97.06 127 ILE A N 1
ATOM 912 C CA . ILE A 1 127 ? -18.683 8.515 16.822 1.00 97.06 127 ILE A CA 1
ATOM 913 C C . ILE A 1 127 ? -17.217 8.908 16.591 1.00 97.06 127 ILE A C 1
ATOM 915 O O . ILE A 1 127 ? -16.322 8.173 17.013 1.00 97.06 127 ILE A O 1
ATOM 919 N N . HIS A 1 128 ? -16.951 10.054 15.955 1.00 96.69 128 HIS A N 1
ATOM 920 C CA . HIS A 1 128 ? -15.608 10.488 15.554 1.00 96.69 128 HIS A CA 1
ATOM 921 C C . HIS A 1 128 ? -14.592 10.450 16.704 1.00 96.69 128 HIS A C 1
ATOM 923 O O . HIS A 1 128 ? -13.582 9.748 16.622 1.00 96.69 128 HIS A O 1
ATOM 929 N N . ASP A 1 129 ? -14.865 11.162 17.798 1.00 96.69 129 ASP A N 1
ATOM 930 C CA . ASP A 1 129 ? -13.903 11.298 18.898 1.00 96.69 129 ASP A CA 1
ATOM 931 C C . ASP A 1 129 ? -13.684 9.971 19.626 1.00 96.69 129 ASP A C 1
ATOM 933 O O . ASP A 1 129 ? -12.557 9.629 19.998 1.00 96.69 129 ASP A O 1
ATOM 937 N N . ALA A 1 130 ? -14.752 9.183 19.775 1.00 95.00 130 ALA A N 1
ATOM 938 C CA . ALA A 1 130 ? -14.671 7.850 20.350 1.00 95.00 130 ALA A CA 1
ATOM 939 C C . ALA A 1 130 ? -13.806 6.932 19.475 1.00 95.00 130 ALA A C 1
ATOM 941 O O . ALA A 1 130 ? -12.915 6.259 19.995 1.00 95.00 130 ALA A O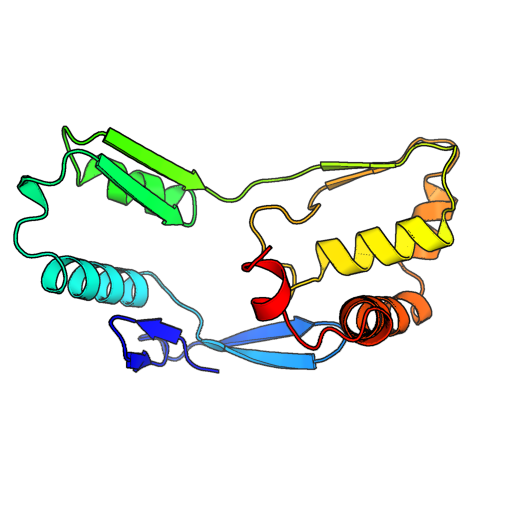 1
ATOM 942 N N . PHE A 1 131 ? -14.008 6.948 18.155 1.00 94.56 131 PHE A N 1
ATOM 943 C CA . PHE A 1 131 ? -13.201 6.181 17.212 1.00 94.56 131 PHE A CA 1
ATOM 944 C C . PHE A 1 131 ? -11.728 6.598 17.247 1.00 94.56 131 PHE A C 1
ATOM 946 O O . PHE A 1 131 ? -10.867 5.733 17.375 1.00 94.56 131 PHE A O 1
ATOM 953 N N . VAL A 1 132 ? -11.420 7.899 17.176 1.00 93.06 132 VAL A N 1
ATOM 954 C CA . VAL A 1 132 ? -10.033 8.405 17.200 1.00 93.06 132 VAL A CA 1
ATOM 955 C C . VAL A 1 132 ? -9.333 8.021 18.501 1.00 93.06 132 VAL A C 1
ATOM 957 O O . VAL A 1 132 ? -8.182 7.570 18.478 1.00 93.06 132 VAL A O 1
ATOM 960 N N . SER A 1 133 ? -10.035 8.158 19.629 1.00 92.06 133 SER A N 1
ATOM 961 C CA . SER A 1 133 ? -9.533 7.739 20.935 1.00 92.06 133 SER A CA 1
ATOM 962 C C . SER A 1 133 ? -9.138 6.265 20.902 1.00 92.06 133 SER A C 1
ATOM 964 O O . SER A 1 133 ? -7.965 5.957 21.106 1.00 92.06 133 SER A O 1
ATOM 966 N N . ARG A 1 134 ? -10.055 5.371 20.495 1.00 87.69 134 ARG A N 1
ATOM 967 C CA . ARG A 1 134 ? -9.758 3.937 20.357 1.00 87.69 134 ARG A CA 1
ATOM 968 C C . ARG A 1 134 ? -8.604 3.702 19.387 1.00 87.69 134 ARG A C 1
ATOM 970 O O . ARG A 1 134 ? -7.581 3.159 19.776 1.00 87.69 134 ARG A O 1
ATOM 977 N N . PHE A 1 135 ? -8.708 4.167 18.148 1.00 86.62 135 PHE A N 1
ATOM 978 C CA . PHE A 1 135 ? -7.731 3.924 17.084 1.00 86.62 135 PHE A CA 1
ATOM 979 C C . PHE A 1 135 ? -6.284 4.285 17.469 1.00 86.62 135 PHE A C 1
ATOM 981 O O . PHE A 1 135 ? -5.331 3.656 17.002 1.00 86.62 135 PHE A O 1
ATOM 988 N N . THR A 1 136 ? -6.098 5.280 18.339 1.00 85.81 136 THR A N 1
ATOM 989 C CA . THR A 1 136 ? -4.773 5.740 18.776 1.00 85.81 136 THR A CA 1
ATOM 990 C C . THR A 1 136 ? -4.259 5.069 20.058 1.00 85.81 136 THR A C 1
ATOM 992 O O . THR A 1 136 ? -3.076 5.232 20.394 1.00 85.81 136 THR A O 1
ATOM 995 N N . GLU A 1 137 ? -5.079 4.264 20.744 1.00 81.12 137 GLU A N 1
ATOM 996 C CA . GLU A 1 137 ? -4.699 3.559 21.970 1.00 81.12 137 GLU A CA 1
ATOM 997 C C . GLU A 1 137 ? -3.466 2.663 21.758 1.00 81.12 137 GLU A C 1
ATOM 999 O O . GLU A 1 137 ? -3.384 1.829 20.853 1.00 81.12 137 GLU A O 1
ATOM 1004 N N . LYS A 1 138 ? -2.480 2.778 22.661 1.00 65.56 138 LYS A N 1
ATOM 1005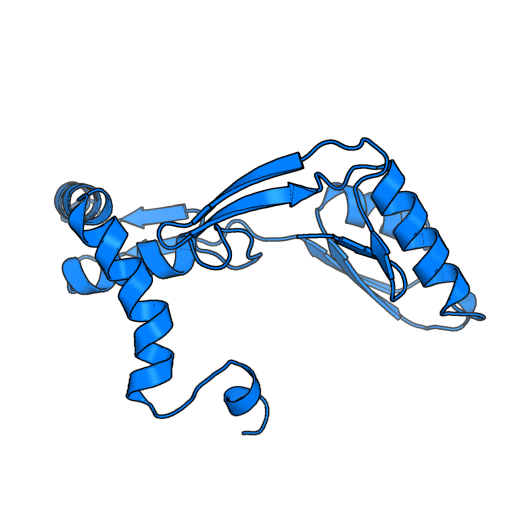 C CA . LYS A 1 138 ? -1.228 1.996 22.603 1.00 65.56 138 LYS A CA 1
ATOM 1006 C C . LYS A 1 138 ? -1.460 0.482 22.614 1.00 65.56 138 LYS A C 1
ATOM 1008 O O . LYS A 1 138 ? -0.642 -0.253 22.067 1.00 65.56 138 LYS A O 1
ATOM 1013 N N . ARG A 1 139 ? -2.541 0.019 23.251 1.00 56.88 139 ARG A N 1
ATOM 1014 C CA . ARG A 1 139 ? -2.906 -1.401 23.324 1.00 56.88 139 ARG A CA 1
ATOM 1015 C C . ARG A 1 139 ? -3.322 -1.945 21.957 1.00 56.88 139 ARG A C 1
ATOM 1017 O O . ARG A 1 139 ? -2.850 -3.012 21.570 1.00 56.88 139 ARG A O 1
ATOM 1024 N N . LEU A 1 140 ? -4.073 -1.161 21.188 1.00 58.66 140 LEU A N 1
ATOM 1025 C CA . LEU A 1 140 ? -4.491 -1.529 19.839 1.00 58.66 140 LEU A CA 1
ATOM 1026 C C . LEU A 1 140 ? -3.308 -1.682 18.885 1.00 58.66 140 LEU A C 1
ATOM 1028 O O . LEU A 1 140 ? -3.324 -2.588 18.066 1.00 58.66 140 LEU A O 1
ATOM 1032 N N . LYS A 1 141 ? -2.219 -0.925 19.077 1.00 56.12 141 LYS A N 1
ATOM 1033 C CA . LYS A 1 141 ? -0.965 -1.108 18.318 1.00 56.12 141 LYS A CA 1
ATOM 1034 C C . LYS A 1 141 ? -0.307 -2.480 18.531 1.00 56.12 141 LYS A C 1
ATOM 1036 O O . LYS A 1 141 ? 0.437 -2.921 17.664 1.00 56.12 141 LYS A O 1
ATOM 1041 N N . LYS A 1 142 ? -0.556 -3.148 19.666 1.00 56.81 142 LYS A N 1
ATOM 1042 C CA . LYS A 1 142 ? -0.085 -4.519 19.939 1.00 56.81 142 LYS A CA 1
ATOM 1043 C C . LYS A 1 142 ? -1.097 -5.585 19.509 1.00 56.81 142 LYS A C 1
ATOM 1045 O O . LYS A 1 142 ? -0.692 -6.650 19.058 1.00 56.81 142 LYS A O 1
ATOM 1050 N N . GLU A 1 143 ? -2.395 -5.325 19.651 1.00 54.19 143 GLU A N 1
ATOM 1051 C CA . GLU A 1 143 ? -3.457 -6.295 19.333 1.00 54.19 143 GLU A CA 1
ATOM 1052 C C . GLU A 1 143 ? -3.767 -6.386 17.827 1.00 54.19 143 GLU A C 1
ATOM 1054 O O . GLU A 1 143 ? -4.045 -7.478 17.333 1.00 54.19 143 GLU A O 1
ATOM 1059 N N . SER A 1 144 ? -3.628 -5.300 17.058 1.00 56.66 144 SER A N 1
ATOM 1060 C CA . SER A 1 144 ? -3.827 -5.317 15.597 1.00 56.66 144 SER A CA 1
ATOM 1061 C C . SER A 1 144 ? -2.768 -6.142 14.848 1.00 56.66 144 SER A C 1
ATOM 1063 O O . SER A 1 144 ? -3.063 -6.746 13.820 1.00 56.66 144 SER A O 1
ATOM 1065 N N . VAL A 1 145 ? -1.560 -6.261 15.409 1.00 52.59 145 VAL A N 1
ATOM 1066 C CA . VAL A 1 145 ? -0.510 -7.209 14.980 1.00 52.59 145 VAL A CA 1
ATOM 1067 C C . VAL A 1 145 ? -0.965 -8.652 15.139 1.00 52.59 145 VAL A C 1
ATOM 1069 O O . VAL A 1 145 ? -0.755 -9.497 14.268 1.00 52.59 145 VAL A O 1
ATOM 1072 N N . CYS A 1 146 ? -1.576 -8.910 16.293 1.00 46.97 146 CYS A N 1
ATOM 1073 C CA . CYS A 1 146 ? -1.964 -10.224 16.754 1.00 46.97 146 CYS A CA 1
ATOM 1074 C C . CYS A 1 146 ? -3.075 -10.787 15.868 1.00 46.97 146 CYS A C 1
ATOM 1076 O O . CYS A 1 146 ? -3.008 -11.953 15.503 1.00 46.97 146 CYS A O 1
ATOM 1078 N N . LEU A 1 147 ? -4.049 -9.971 15.457 1.00 50.69 147 LEU A N 1
ATOM 1079 C CA . LEU A 1 147 ? -5.211 -10.443 14.701 1.00 50.69 147 LEU A CA 1
ATOM 1080 C C . LEU A 1 147 ? -4.936 -10.759 13.233 1.00 50.69 147 LEU A C 1
ATOM 1082 O O . LEU A 1 147 ? -5.517 -11.716 12.741 1.00 50.69 147 LEU A O 1
ATOM 1086 N N . ILE A 1 148 ? -4.005 -10.077 12.554 1.00 49.31 148 ILE A N 1
ATOM 1087 C CA . ILE A 1 148 ? -3.608 -10.523 11.206 1.00 49.31 148 ILE A CA 1
ATOM 1088 C C . ILE A 1 148 ? -2.946 -11.901 11.300 1.00 49.31 148 ILE A C 1
ATOM 1090 O O . ILE A 1 148 ? -3.290 -12.784 10.532 1.00 49.31 148 ILE A O 1
ATOM 1094 N N . GLN A 1 149 ? -2.058 -12.133 12.273 1.00 45.84 149 GLN A N 1
ATOM 1095 C CA . GLN A 1 149 ? -1.397 -13.436 12.451 1.00 45.84 149 GLN A CA 1
ATOM 1096 C C . GLN A 1 149 ? -2.319 -14.527 13.032 1.00 45.84 149 GLN A C 1
ATOM 1098 O O . GLN A 1 149 ? -2.133 -15.705 12.726 1.00 45.84 149 GLN A O 1
ATOM 1103 N N . HIS A 1 150 ? -3.299 -14.164 13.865 1.00 39.81 150 HIS A N 1
ATOM 1104 C CA . HIS A 1 150 ? -4.243 -15.106 14.472 1.00 39.81 150 HIS A CA 1
ATOM 1105 C C . HIS A 1 150 ? -5.451 -15.412 13.592 1.00 39.81 150 HIS A C 1
ATOM 1107 O O . HIS A 1 150 ? -5.948 -16.523 13.700 1.00 39.81 150 HIS A O 1
ATOM 1113 N N . ALA A 1 151 ? -5.886 -14.517 12.699 1.00 45.31 151 ALA A N 1
ATOM 1114 C CA . ALA A 1 151 ? -6.895 -14.851 11.690 1.00 45.31 151 ALA A CA 1
ATOM 1115 C C . ALA A 1 151 ? -6.412 -16.002 10.790 1.00 45.31 151 ALA A C 1
ATOM 1117 O O . ALA A 1 151 ? -7.173 -16.925 10.536 1.00 45.31 151 ALA A O 1
ATOM 1118 N N . TYR A 1 152 ? -5.117 -16.035 10.438 1.00 40.97 152 TYR A N 1
ATOM 1119 C CA . TYR A 1 152 ? -4.509 -17.210 9.797 1.00 40.97 152 TYR A CA 1
ATOM 1120 C C . TYR A 1 152 ? -4.584 -18.453 10.711 1.00 40.97 152 TYR A C 1
ATOM 1122 O O . TYR A 1 152 ? -5.137 -19.486 10.341 1.00 40.97 152 TYR A O 1
ATOM 1130 N N . LYS A 1 153 ? -4.114 -18.363 11.963 1.00 39.09 153 LYS A N 1
ATOM 1131 C CA . LYS A 1 153 ? -4.078 -19.531 12.869 1.00 39.09 153 LYS A CA 1
ATOM 1132 C C . LYS A 1 153 ? -5.449 -20.071 13.305 1.00 39.09 153 LYS A C 1
ATOM 1134 O O . LYS A 1 153 ? -5.545 -21.267 13.566 1.00 39.09 153 LYS A O 1
ATOM 1139 N N . ALA A 1 154 ? -6.477 -19.232 13.422 1.00 42.19 154 ALA A N 1
ATOM 1140 C CA . ALA A 1 154 ? -7.799 -19.620 13.922 1.00 42.19 154 ALA A CA 1
ATOM 1141 C C . ALA A 1 154 ? -8.597 -20.468 12.916 1.00 42.19 154 ALA A C 1
ATOM 1143 O O . ALA A 1 154 ? -9.441 -21.257 13.330 1.00 42.19 154 ALA A O 1
ATOM 1144 N N . GLU A 1 155 ? -8.283 -20.371 11.622 1.00 45.53 155 GLU A N 1
ATOM 1145 C CA . GLU A 1 155 ? -8.871 -21.205 10.564 1.00 45.53 155 GLU A CA 1
ATOM 1146 C C . GLU A 1 155 ? -8.021 -22.446 10.238 1.00 45.53 155 GLU A C 1
ATOM 1148 O O . GLU A 1 155 ? -8.305 -23.171 9.288 1.00 45.53 155 GLU A O 1
ATOM 1153 N N . GLY A 1 156 ? -6.952 -22.702 11.003 1.00 36.25 156 GLY A N 1
ATOM 1154 C CA . GLY A 1 156 ? -6.010 -23.790 10.726 1.00 36.25 156 GLY A CA 1
ATOM 1155 C C . GLY A 1 156 ? -5.144 -23.573 9.479 1.00 36.25 156 GLY A C 1
ATOM 1156 O O . GLY A 1 156 ? -4.392 -24.474 9.116 1.00 36.25 156 GLY A O 1
ATOM 1157 N N . LYS A 1 157 ? -5.214 -22.393 8.847 1.00 42.03 157 LYS A N 1
ATOM 1158 C CA . LYS A 1 157 ? -4.525 -22.076 7.592 1.00 42.03 157 LYS A CA 1
ATOM 1159 C C . LYS A 1 157 ? -3.263 -21.249 7.853 1.00 42.03 157 LYS A C 1
ATOM 1161 O O . LYS A 1 157 ? -3.299 -20.189 8.471 1.00 42.03 157 LYS A O 1
ATOM 1166 N N . THR A 1 158 ? -2.099 -21.722 7.416 1.00 36.50 158 THR A N 1
ATOM 1167 C CA . THR A 1 158 ? -0.801 -21.138 7.832 1.00 36.50 158 THR A CA 1
ATOM 1168 C C . THR A 1 158 ? -0.214 -20.118 6.854 1.00 36.50 158 THR A C 1
ATOM 1170 O O . THR A 1 158 ? 0.845 -19.547 7.129 1.00 36.50 158 THR A O 1
ATOM 1173 N N . GLY A 1 159 ? -0.912 -19.801 5.758 1.00 35.81 159 GLY A N 1
ATOM 1174 C CA . GLY A 1 159 ? -0.489 -18.737 4.847 1.00 35.81 159 GLY A CA 1
ATOM 1175 C C . GLY A 1 159 ? -1.412 -18.483 3.654 1.00 35.81 159 GLY A C 1
ATOM 1176 O O . GLY A 1 159 ? -2.329 -19.245 3.369 1.00 35.81 159 GLY A O 1
ATOM 1177 N N . ILE A 1 160 ? -1.114 -17.399 2.924 1.00 37.25 160 ILE A N 1
ATOM 1178 C CA . ILE A 1 160 ? -1.809 -16.926 1.705 1.00 37.25 160 ILE A CA 1
ATOM 1179 C C . ILE A 1 160 ? -1.949 -18.010 0.619 1.00 37.25 160 ILE A C 1
ATOM 1181 O O . ILE A 1 160 ? -2.880 -17.969 -0.180 1.00 37.25 160 ILE A O 1
ATOM 1185 N N . THR A 1 161 ? -1.054 -18.998 0.588 1.00 34.75 161 THR A N 1
ATOM 1186 C CA . THR A 1 161 ? -1.049 -20.078 -0.411 1.00 34.75 161 THR A CA 1
ATOM 1187 C C . THR A 1 161 ? -2.256 -21.013 -0.333 1.00 34.75 161 THR A C 1
ATOM 1189 O O . THR A 1 161 ? -2.597 -21.626 -1.337 1.00 34.75 161 THR A O 1
ATOM 1192 N N . GLU A 1 162 ? -2.925 -21.115 0.816 1.00 32.50 162 GLU A N 1
ATOM 1193 C CA . GLU A 1 162 ? -4.086 -22.004 0.990 1.00 32.50 162 GLU A CA 1
ATOM 1194 C C . GLU A 1 162 ? -5.414 -21.356 0.566 1.00 32.50 162 GLU A C 1
ATOM 1196 O O . GLU A 1 162 ? -6.419 -22.049 0.467 1.00 32.50 162 GLU A O 1
ATOM 1201 N N . TYR A 1 163 ? -5.426 -20.048 0.281 1.00 28.67 163 TYR A N 1
ATOM 1202 C CA . TYR A 1 163 ? -6.618 -19.308 -0.165 1.00 28.67 163 TYR A CA 1
ATOM 1203 C C . TYR A 1 163 ? -6.721 -19.169 -1.694 1.00 28.67 163 TYR A C 1
ATOM 1205 O O . TYR A 1 163 ? -7.767 -18.798 -2.203 1.00 28.67 163 TYR A O 1
ATOM 1213 N N . MET A 1 164 ? -5.642 -19.444 -2.435 1.00 28.97 164 MET A N 1
ATOM 1214 C CA . MET A 1 164 ? -5.577 -19.290 -3.903 1.00 28.97 164 MET A CA 1
ATOM 1215 C C . MET A 1 164 ? -5.862 -20.600 -4.664 1.00 28.97 164 MET A C 1
ATOM 1217 O O . MET A 1 164 ? -5.713 -20.641 -5.882 1.00 28.97 164 MET A O 1
ATOM 1221 N N . ASN A 1 165 ? -6.226 -21.669 -3.945 1.00 31.92 165 ASN A N 1
ATOM 1222 C CA . ASN A 1 165 ? -6.532 -23.000 -4.487 1.00 31.92 165 ASN A CA 1
ATOM 1223 C C . ASN A 1 165 ? -8.001 -23.424 -4.257 1.00 31.92 165 ASN A C 1
ATOM 1225 O O . ASN A 1 165 ? -8.330 -24.590 -4.476 1.00 31.92 165 ASN A O 1
ATOM 1229 N N . GLU A 1 166 ? -8.861 -22.501 -3.820 1.00 33.72 166 GLU A N 1
ATOM 1230 C CA . GLU A 1 166 ? -10.327 -22.640 -3.768 1.00 33.72 166 GLU A CA 1
ATOM 1231 C C . GLU A 1 166 ? -10.954 -21.660 -4.772 1.00 33.72 166 GLU A C 1
ATOM 1233 O O . GLU A 1 166 ? -11.917 -22.066 -5.461 1.00 33.72 166 GLU A O 1
#

pLDDT: mean 78.28, std 18.13, range [28.67, 97.69]

Radius of gyration: 20.18 Å; chains: 1; bounding box: 47×37×54 Å